Protein AF-A0A2M7QQG1-F1 (afdb_monomer_lite)

pLDDT: mean 79.24, std 20.31, range [30.44, 96.06]

Foldseek 3Di:
DDDDDDDDDDDDDDDDDDDDDPPPPPPPAAWADWDPWDWDPDDQFKIKIKTFFTDRNHRFHWNAFDWDFKDLDDDDPVCVVVTHTDPDGDGTDHGRDMDMDMDGGHHGPGDMD

Structure (mmCIF, N/CA/C/O backbone):
data_AF-A0A2M7QQG1-F1
#
_entry.id   AF-A0A2M7QQG1-F1
#
loop_
_atom_site.group_PDB
_atom_site.id
_atom_site.type_symbol
_atom_site.label_atom_id
_atom_site.label_alt_id
_atom_site.label_comp_id
_atom_site.label_asym_id
_atom_site.label_entity_id
_atom_site.label_seq_id
_atom_site.pdbx_PDB_ins_code
_atom_site.Cartn_x
_atom_site.Cartn_y
_atom_site.Cartn_z
_atom_site.occupancy
_atom_site.B_iso_or_equiv
_atom_site.a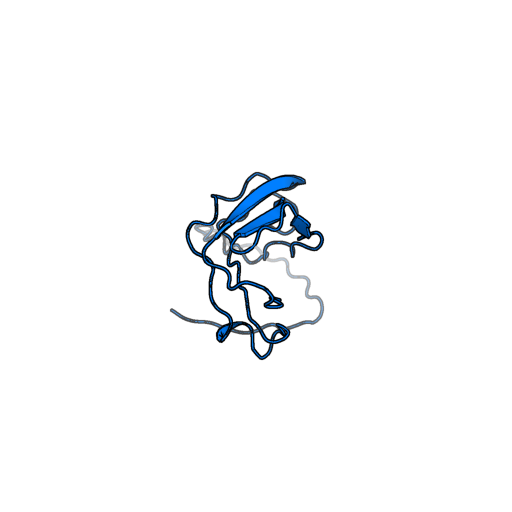uth_seq_id
_atom_site.auth_comp_id
_atom_site.auth_asym_id
_atom_site.auth_atom_id
_atom_site.pdbx_PDB_model_num
ATOM 1 N N . MET A 1 1 ? -9.145 -12.856 -21.717 1.00 39.34 1 MET A N 1
ATOM 2 C CA . MET A 1 1 ? -9.326 -14.325 -21.692 1.00 39.34 1 MET A CA 1
ATOM 3 C C . MET A 1 1 ? -8.437 -14.868 -20.579 1.00 39.34 1 MET A C 1
ATOM 5 O O . MET A 1 1 ? -7.233 -14.698 -20.642 1.00 39.34 1 MET A O 1
ATOM 9 N N . SER A 1 2 ? -9.054 -15.381 -19.514 1.00 59.28 2 SER A N 1
ATOM 10 C CA . SER A 1 2 ? -8.434 -15.907 -18.285 1.00 59.28 2 SER A CA 1
ATOM 11 C C . SER A 1 2 ? -7.410 -17.010 -18.553 1.00 59.28 2 SER A C 1
ATOM 13 O O . SER A 1 2 ? -7.784 -17.935 -19.272 1.00 59.28 2 SER A O 1
ATOM 15 N N . LYS A 1 3 ? -6.229 -16.995 -17.903 1.00 41.12 3 LYS A N 1
ATOM 16 C CA . LYS A 1 3 ? -5.529 -18.227 -17.479 1.00 41.12 3 LYS A CA 1
ATOM 17 C C . LYS A 1 3 ? -4.741 -18.036 -16.179 1.00 41.12 3 LYS A C 1
ATOM 19 O O . LYS A 1 3 ? -3.922 -17.143 -16.038 1.00 41.12 3 LYS A O 1
ATOM 24 N N . ARG A 1 4 ? -5.038 -18.923 -15.230 1.00 53.94 4 ARG A N 1
ATOM 25 C CA . ARG A 1 4 ? -4.376 -19.111 -13.937 1.00 53.94 4 ARG A CA 1
ATOM 26 C C . ARG A 1 4 ? -3.230 -20.141 -14.062 1.00 53.94 4 ARG A C 1
ATOM 28 O O . ARG A 1 4 ? -3.343 -21.025 -14.908 1.00 53.94 4 ARG A O 1
ATOM 35 N N . LYS A 1 5 ? -2.343 -20.139 -13.051 1.00 43.44 5 LYS A N 1
ATOM 36 C CA . LYS A 1 5 ? -1.624 -21.271 -12.393 1.00 43.44 5 LYS A CA 1
ATOM 37 C C . LYS A 1 5 ? -0.115 -21.447 -12.673 1.00 43.44 5 LYS A C 1
ATOM 39 O O . LYS A 1 5 ? 0.301 -21.735 -13.784 1.00 43.44 5 LYS A O 1
ATOM 44 N N . TYR A 1 6 ? 0.634 -21.368 -11.569 1.00 52.53 6 TYR A N 1
ATOM 45 C CA . TYR A 1 6 ? 2.030 -21.744 -11.307 1.00 52.53 6 TYR A CA 1
ATOM 46 C C . TYR A 1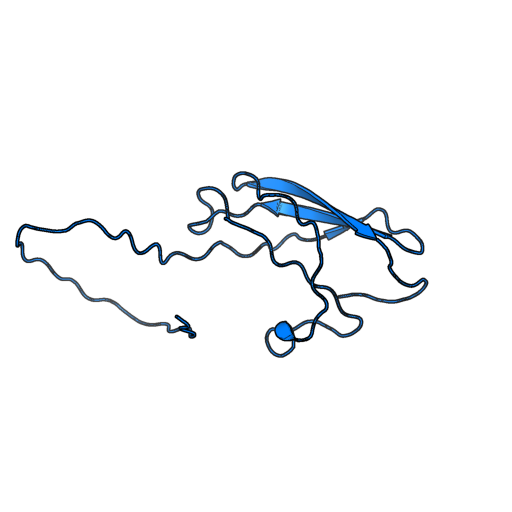 6 ? 2.424 -23.156 -11.776 1.00 52.53 6 TYR A C 1
ATOM 48 O O . TYR A 1 6 ? 1.640 -24.075 -11.554 1.00 52.53 6 TYR A O 1
ATOM 56 N N . TYR A 1 7 ? 3.666 -23.341 -12.258 1.00 34.47 7 TYR A N 1
ATOM 57 C CA . TYR A 1 7 ? 4.411 -24.617 -12.235 1.00 34.47 7 TYR A CA 1
ATOM 58 C C . TYR A 1 7 ? 5.936 -24.395 -12.146 1.00 34.47 7 TYR A C 1
ATOM 60 O O . TYR A 1 7 ? 6.468 -23.437 -12.695 1.00 34.47 7 TYR A O 1
ATOM 68 N N . ILE A 1 8 ? 6.615 -25.314 -11.450 1.00 40.09 8 ILE A N 1
ATOM 69 C CA . ILE A 1 8 ? 8.067 -25.426 -11.222 1.00 40.09 8 ILE A CA 1
ATOM 70 C C . ILE A 1 8 ? 8.531 -26.695 -11.969 1.00 40.09 8 ILE A C 1
ATOM 72 O O . ILE A 1 8 ? 7.876 -27.712 -11.746 1.00 40.09 8 ILE A O 1
ATOM 76 N N . ALA A 1 9 ? 9.586 -26.654 -12.812 1.00 30.94 9 ALA A N 1
ATOM 77 C CA . ALA A 1 9 ? 10.549 -27.754 -13.118 1.00 30.94 9 ALA A CA 1
ATOM 78 C C . ALA A 1 9 ? 11.235 -27.687 -14.520 1.00 30.94 9 ALA A C 1
ATOM 80 O O . ALA A 1 9 ? 10.573 -27.761 -15.547 1.00 30.94 9 ALA A O 1
ATOM 81 N N . THR A 1 10 ? 12.579 -27.645 -14.492 1.00 33.28 10 THR A N 1
ATOM 82 C CA . THR A 1 10 ? 13.602 -28.411 -15.263 1.00 33.28 10 THR A CA 1
ATOM 83 C C . THR A 1 10 ? 13.706 -28.366 -16.819 1.00 33.28 10 THR A C 1
ATOM 85 O O . THR A 1 10 ? 12.881 -28.919 -17.530 1.00 33.28 10 THR A O 1
ATOM 88 N N . SER A 1 11 ? 14.831 -27.787 -17.291 1.00 42.41 11 SER A N 1
ATOM 89 C CA . SER A 1 11 ? 15.617 -27.842 -18.561 1.00 42.41 11 SER A CA 1
ATOM 90 C C . SER A 1 11 ? 15.097 -28.499 -19.861 1.00 42.41 11 SER A C 1
ATOM 92 O O . SER A 1 11 ? 14.738 -29.667 -19.837 1.00 42.41 11 SER A O 1
ATOM 94 N N . ILE A 1 12 ? 15.313 -27.839 -21.023 1.00 31.86 12 ILE A N 1
ATOM 95 C CA . ILE A 1 12 ? 15.502 -28.435 -22.379 1.00 31.86 12 ILE A CA 1
ATOM 96 C C . ILE A 1 12 ? 16.360 -27.492 -23.271 1.00 31.86 12 ILE A C 1
ATOM 98 O O . ILE A 1 12 ? 16.139 -26.284 -23.286 1.00 31.86 12 ILE A O 1
ATOM 102 N N . VAL A 1 13 ? 17.329 -28.043 -24.023 1.00 38.81 13 VAL A N 1
ATOM 103 C CA . VAL A 1 13 ? 18.114 -27.365 -25.086 1.00 38.81 13 VAL A CA 1
ATOM 104 C C . VAL A 1 13 ? 17.446 -27.614 -26.443 1.00 38.81 13 VAL A C 1
ATOM 106 O O . VAL A 1 13 ? 17.148 -28.765 -26.756 1.00 38.81 13 VAL A O 1
ATOM 109 N N . VAL A 1 14 ? 17.265 -26.580 -27.275 1.00 30.44 14 VAL A N 1
ATOM 110 C CA . VAL A 1 14 ? 16.837 -26.714 -28.684 1.00 30.44 14 VAL A CA 1
ATOM 111 C C . VAL A 1 14 ? 17.602 -25.717 -29.560 1.00 30.44 14 VAL A C 1
ATOM 113 O O . VAL A 1 14 ? 17.661 -24.534 -29.243 1.00 30.44 14 VAL A O 1
ATOM 116 N N . VAL A 1 15 ? 18.141 -26.185 -30.689 1.00 40.91 15 VAL A N 1
ATOM 117 C CA . VAL A 1 15 ? 18.552 -25.343 -31.827 1.00 40.91 15 VAL A CA 1
ATOM 118 C C . VAL A 1 15 ? 17.961 -25.954 -33.097 1.00 40.91 15 VAL A C 1
ATOM 120 O O . VAL A 1 15 ? 18.187 -27.138 -33.319 1.00 40.91 15 VAL A O 1
ATOM 123 N N . LEU A 1 16 ? 17.236 -25.165 -33.908 1.00 36.22 16 LEU A N 1
ATOM 124 C CA . LEU A 1 16 ? 17.003 -25.321 -35.363 1.00 36.22 16 LEU A CA 1
ATOM 125 C C . LEU A 1 16 ? 16.260 -24.067 -35.905 1.00 36.22 16 LEU A C 1
ATOM 127 O O . LEU A 1 16 ? 15.332 -23.577 -35.268 1.00 36.22 16 LEU A O 1
ATOM 131 N N . PHE A 1 17 ? 16.689 -23.534 -37.059 1.00 56.72 17 PHE A N 1
ATOM 132 C CA . PHE A 1 17 ? 16.253 -22.259 -37.672 1.00 56.72 17 PHE A CA 1
ATOM 133 C C . PHE A 1 17 ? 15.065 -22.409 -38.649 1.00 56.72 17 PHE A C 1
ATOM 135 O O . PHE A 1 17 ? 15.147 -23.280 -39.510 1.00 56.72 17 PHE A O 1
ATOM 142 N N . VAL A 1 18 ? 14.069 -21.496 -38.631 1.00 40.09 18 VAL A N 1
ATOM 143 C CA . VAL A 1 18 ? 13.211 -21.099 -39.787 1.00 40.09 18 VAL A CA 1
ATOM 144 C C . VAL A 1 18 ? 12.711 -19.645 -39.616 1.00 40.09 18 VAL A C 1
ATOM 146 O O . VAL A 1 18 ? 12.310 -19.244 -38.527 1.00 40.09 18 VAL A O 1
ATOM 149 N N . SER A 1 19 ? 12.742 -18.849 -40.693 1.00 55.84 19 SER A N 1
ATOM 150 C CA . SER A 1 19 ? 12.343 -17.433 -40.755 1.00 55.84 19 SER A CA 1
ATOM 151 C C . SER A 1 19 ? 10.822 -17.208 -40.809 1.00 55.84 19 SER A C 1
ATOM 153 O O . SER A 1 19 ? 10.180 -17.666 -41.748 1.00 55.84 19 SER A O 1
ATOM 155 N N . ALA A 1 20 ? 10.302 -16.448 -39.833 1.00 53.72 20 ALA A N 1
ATOM 156 C CA . ALA A 1 20 ? 9.190 -15.472 -39.863 1.00 53.72 20 ALA A CA 1
ATOM 157 C C . ALA A 1 20 ? 8.576 -15.390 -38.454 1.00 53.72 20 ALA A C 1
ATOM 159 O O . ALA A 1 20 ? 7.786 -16.255 -38.091 1.00 53.72 20 ALA A O 1
ATOM 160 N N . ILE A 1 21 ? 8.923 -14.386 -37.638 1.00 45.41 21 ILE A N 1
ATOM 161 C CA . ILE A 1 21 ? 8.268 -14.192 -36.335 1.00 45.41 21 ILE A CA 1
ATOM 162 C C . ILE A 1 21 ? 8.051 -12.696 -36.116 1.00 45.41 21 ILE A C 1
ATOM 164 O O . ILE A 1 21 ? 8.985 -11.949 -35.838 1.00 45.41 21 ILE A O 1
ATOM 168 N N . ALA A 1 22 ? 6.798 -12.257 -36.245 1.00 48.94 22 ALA A N 1
ATOM 169 C CA . ALA A 1 22 ? 6.327 -11.123 -35.469 1.00 48.94 22 ALA A CA 1
ATOM 170 C C . ALA A 1 22 ? 6.553 -11.505 -34.002 1.00 48.94 22 ALA A C 1
ATOM 172 O O . ALA A 1 22 ? 5.912 -12.437 -33.517 1.00 48.94 22 ALA A O 1
ATOM 173 N N . LEU A 1 23 ? 7.530 -10.876 -33.345 1.00 43.84 23 LEU A 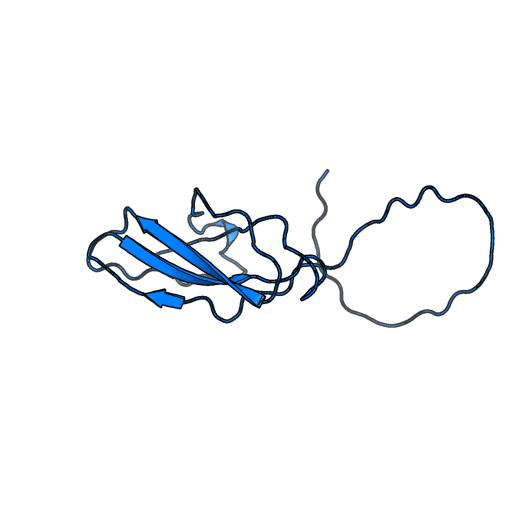N 1
ATOM 174 C CA . LEU A 1 23 ? 7.784 -11.057 -31.919 1.00 43.84 23 LEU A CA 1
ATOM 175 C C . LEU A 1 23 ? 6.559 -10.523 -31.171 1.00 43.84 23 LEU A C 1
ATOM 177 O O . LEU A 1 23 ? 6.492 -9.356 -30.800 1.00 43.84 23 LEU A O 1
ATOM 181 N N . ALA A 1 24 ? 5.555 -11.377 -30.993 1.00 50.41 24 ALA A N 1
ATOM 182 C CA . ALA A 1 24 ? 4.716 -11.294 -29.819 1.00 50.41 24 ALA A CA 1
ATOM 183 C C . ALA A 1 24 ? 5.659 -11.595 -28.655 1.00 50.41 24 ALA A C 1
ATOM 185 O O . ALA A 1 24 ? 5.925 -12.758 -28.357 1.00 50.41 24 ALA A O 1
ATOM 186 N N . ASP A 1 25 ? 6.250 -10.542 -28.100 1.00 47.81 25 ASP A N 1
ATOM 187 C CA . ASP A 1 25 ? 7.004 -10.623 -26.863 1.00 47.81 25 ASP A CA 1
ATOM 188 C C . ASP A 1 25 ? 5.983 -10.973 -25.784 1.00 47.81 25 ASP A C 1
ATOM 190 O O . ASP A 1 25 ? 5.234 -10.127 -25.292 1.00 47.81 25 ASP A O 1
ATOM 194 N N . THR A 1 26 ? 5.796 -12.269 -25.549 1.00 56.06 26 THR A N 1
ATOM 195 C CA . THR A 1 26 ? 5.038 -12.711 -24.391 1.00 56.06 26 THR A CA 1
ATOM 196 C C . THR A 1 26 ? 5.952 -12.470 -23.212 1.00 56.06 26 THR A C 1
ATOM 198 O O . THR A 1 26 ? 6.718 -13.359 -22.836 1.00 56.06 26 THR A O 1
ATOM 201 N N . ASP A 1 27 ? 5.896 -11.260 -22.671 1.00 64.12 27 ASP A N 1
ATOM 202 C CA . ASP A 1 27 ? 6.427 -11.005 -21.349 1.00 64.12 27 ASP A CA 1
ATOM 203 C C . ASP A 1 27 ? 5.785 -12.024 -20.392 1.00 64.12 27 ASP A C 1
ATOM 205 O O . ASP A 1 27 ? 4.559 -12.158 -20.286 1.00 64.12 27 ASP A O 1
ATOM 209 N N . THR A 1 28 ? 6.644 -12.846 -19.801 1.00 72.38 28 THR A N 1
ATOM 210 C CA . THR A 1 28 ? 6.273 -13.904 -18.859 1.00 72.38 28 THR A CA 1
ATOM 211 C C . THR A 1 28 ? 6.981 -13.741 -17.523 1.00 72.38 28 THR A C 1
ATOM 213 O O . THR A 1 28 ? 6.765 -14.564 -16.624 1.00 72.38 28 THR A O 1
ATOM 216 N N . THR A 1 29 ? 7.814 -12.711 -17.366 1.00 75.38 29 THR A N 1
ATOM 217 C CA . THR A 1 29 ? 8.535 -12.499 -16.120 1.00 75.38 29 THR A CA 1
ATOM 218 C C . THR A 1 29 ? 7.639 -11.693 -15.202 1.00 75.38 29 THR A C 1
ATOM 220 O O . THR A 1 29 ? 7.225 -10.586 -15.505 1.00 75.38 29 THR A O 1
ATOM 223 N N . THR A 1 30 ? 7.294 -12.255 -14.050 1.00 77.75 30 THR A N 1
ATOM 224 C CA . THR A 1 30 ? 6.485 -11.512 -13.086 1.00 77.75 30 THR A CA 1
ATOM 225 C C . THR A 1 30 ? 7.328 -10.462 -12.358 1.00 77.75 30 THR A C 1
ATOM 227 O O . THR A 1 30 ? 8.500 -10.735 -12.061 1.00 77.75 30 THR A O 1
ATOM 230 N N . PRO A 1 31 ? 6.710 -9.354 -11.916 1.00 81.06 31 PRO A N 1
ATOM 231 C CA . PRO A 1 31 ? 7.327 -8.422 -10.983 1.00 81.06 31 PRO A CA 1
ATOM 232 C C . PRO A 1 31 ? 7.871 -9.126 -9.739 1.00 81.06 31 PRO A C 1
ATOM 234 O O . PRO A 1 31 ? 7.298 -10.113 -9.262 1.00 81.06 31 PRO A O 1
ATOM 237 N N . SER A 1 32 ? 8.961 -8.608 -9.168 1.00 79.25 32 SER A N 1
ATOM 238 C CA . SER A 1 32 ? 9.388 -9.055 -7.836 1.00 79.25 32 SER A CA 1
ATOM 239 C C . SER A 1 32 ? 8.371 -8.650 -6.774 1.00 79.25 32 SER A C 1
ATOM 241 O O . SER A 1 32 ? 7.682 -7.643 -6.897 1.00 79.25 32 SER A O 1
ATOM 243 N N . ALA A 1 33 ? 8.307 -9.418 -5.688 1.00 81.38 33 ALA A N 1
ATOM 244 C CA . ALA A 1 33 ? 7.492 -9.046 -4.542 1.00 81.38 33 ALA A CA 1
ATOM 245 C C . ALA A 1 33 ? 8.105 -7.853 -3.791 1.00 81.38 33 ALA A C 1
ATOM 247 O O . ALA A 1 33 ? 9.315 -7.803 -3.562 1.00 81.38 33 ALA A O 1
ATOM 248 N N . ILE A 1 34 ? 7.254 -6.936 -3.332 1.00 87.75 34 ILE A N 1
ATOM 249 C CA . ILE A 1 34 ? 7.628 -5.915 -2.349 1.00 87.75 34 ILE A CA 1
ATOM 250 C C . ILE A 1 34 ? 7.792 -6.604 -0.989 1.00 87.75 34 ILE A C 1
ATOM 252 O O . ILE A 1 34 ? 6.853 -7.215 -0.485 1.00 87.75 34 ILE A O 1
ATOM 256 N N . ASN A 1 35 ? 8.974 -6.501 -0.378 1.00 90.25 35 ASN A N 1
ATOM 257 C CA . ASN A 1 35 ? 9.301 -7.172 0.890 1.00 90.25 35 ASN A CA 1
ATOM 258 C C . ASN A 1 35 ? 9.534 -6.212 2.072 1.00 90.25 35 ASN A C 1
ATOM 260 O O . ASN A 1 35 ? 9.780 -6.666 3.187 1.00 90.25 35 ASN A O 1
ATOM 264 N N . ASN A 1 36 ? 9.452 -4.901 1.836 1.00 90.62 36 ASN A N 1
ATOM 265 C CA . ASN A 1 36 ? 9.741 -3.854 2.815 1.00 90.62 36 ASN A CA 1
ATOM 266 C C . ASN A 1 36 ? 8.571 -2.878 3.027 1.00 90.62 36 ASN A C 1
ATOM 268 O O . ASN A 1 36 ? 8.784 -1.741 3.449 1.00 90.62 36 ASN A O 1
ATOM 272 N N . LEU A 1 37 ? 7.343 -3.309 2.716 1.00 93.19 37 LEU A N 1
ATOM 273 C CA . LEU A 1 37 ? 6.143 -2.521 2.983 1.00 93.19 37 LEU A CA 1
ATOM 274 C C . LEU A 1 37 ? 6.041 -2.228 4.484 1.00 93.19 37 LEU A C 1
ATOM 276 O O . LEU A 1 37 ? 6.130 -3.129 5.318 1.00 93.19 37 LEU A O 1
ATOM 280 N N . SER A 1 38 ? 5.848 -0.959 4.822 1.00 92.12 38 SER A N 1
ATOM 281 C CA . SER A 1 38 ? 5.768 -0.484 6.201 1.00 92.12 38 SER A CA 1
ATOM 282 C C . SER A 1 38 ? 4.678 0.572 6.351 1.00 92.12 38 SER A C 1
ATOM 284 O O . SER A 1 38 ? 4.366 1.289 5.400 1.00 92.12 38 SER A O 1
ATOM 286 N N . ALA A 1 39 ? 4.107 0.669 7.551 1.00 91.75 39 ALA A N 1
ATOM 287 C CA . ALA A 1 39 ? 3.140 1.695 7.918 1.00 91.75 39 ALA A CA 1
ATOM 288 C C . ALA A 1 39 ? 3.749 2.651 8.951 1.00 91.75 39 ALA A C 1
ATOM 290 O O . ALA A 1 39 ? 4.390 2.221 9.911 1.00 91.75 39 ALA A O 1
ATOM 291 N N . ALA A 1 40 ? 3.530 3.948 8.762 1.00 88.56 40 ALA A N 1
ATOM 292 C CA . ALA A 1 40 ? 4.000 5.017 9.634 1.00 88.56 40 ALA A CA 1
ATOM 293 C C . ALA A 1 40 ? 2.947 6.131 9.743 1.00 88.56 40 ALA A C 1
ATOM 295 O O . ALA A 1 40 ? 1.911 6.094 9.077 1.00 88.56 40 ALA A O 1
ATOM 296 N N . SER A 1 41 ? 3.212 7.128 10.595 1.00 91.25 41 SER A N 1
ATOM 297 C CA . SER A 1 41 ? 2.342 8.304 10.777 1.00 91.25 41 SER A CA 1
ATOM 298 C C . SER A 1 41 ? 0.875 7.932 11.030 1.00 91.25 41 SER A C 1
ATOM 300 O O . SER A 1 41 ? -0.039 8.522 10.457 1.00 91.25 41 SER A O 1
ATOM 302 N N . ILE A 1 42 ? 0.662 6.908 11.861 1.00 91.44 42 ILE A N 1
ATOM 303 C CA . ILE A 1 42 ? -0.662 6.358 12.155 1.00 91.44 42 ILE A CA 1
ATOM 304 C C . ILE A 1 42 ? -1.442 7.371 12.994 1.00 91.44 42 ILE A C 1
ATOM 306 O O . ILE A 1 42 ? -1.005 7.779 14.071 1.00 91.44 42 ILE A O 1
ATOM 310 N N . THR A 1 43 ? -2.607 7.762 12.495 1.00 91.88 43 THR A N 1
ATOM 311 C CA . THR A 1 43 ? -3.588 8.570 13.214 1.00 91.88 43 THR A CA 1
ATOM 312 C C . THR A 1 43 ? -4.767 7.699 13.641 1.00 91.88 43 THR A C 1
ATOM 314 O O . THR A 1 43 ? -4.777 6.484 13.461 1.00 91.88 43 THR A O 1
ATOM 317 N N . GLN A 1 44 ? -5.804 8.325 14.191 1.00 91.31 44 GLN A N 1
ATOM 318 C CA . GLN A 1 44 ? -7.028 7.623 14.550 1.00 91.31 44 GLN A CA 1
ATOM 319 C C . GLN A 1 44 ? -7.790 7.058 13.330 1.00 91.31 44 GLN A C 1
ATOM 321 O O . GLN A 1 44 ? -8.581 6.136 13.501 1.00 91.31 44 GLN A O 1
ATOM 326 N N . SER A 1 45 ? -7.571 7.596 12.123 1.00 93.31 45 SER A N 1
ATOM 327 C CA . SER A 1 45 ? -8.317 7.193 10.916 1.00 93.31 45 SER A CA 1
ATOM 328 C C . SER A 1 45 ? -7.486 7.108 9.635 1.00 93.31 45 SER A C 1
ATOM 330 O O . SER A 1 45 ? -8.033 6.936 8.543 1.00 93.31 45 SER A O 1
ATOM 332 N N . SER A 1 46 ? -6.164 7.218 9.742 1.00 93.38 46 SER A N 1
ATOM 333 C CA . SER A 1 46 ? -5.270 7.147 8.592 1.00 93.38 46 SER A CA 1
ATOM 334 C C . SER A 1 46 ? -3.901 6.587 8.949 1.00 93.38 46 SER A C 1
ATOM 336 O O . SER A 1 46 ? -3.498 6.582 10.111 1.00 93.38 46 SER A O 1
ATOM 338 N N . ALA A 1 47 ? -3.182 6.127 7.934 1.00 93.00 47 ALA A N 1
ATOM 339 C CA . ALA A 1 47 ? -1.785 5.729 8.024 1.00 93.00 47 ALA A CA 1
ATOM 340 C C . ALA A 1 47 ? -1.078 6.050 6.704 1.00 93.00 47 ALA A C 1
ATOM 342 O O . ALA A 1 47 ? -1.713 6.094 5.649 1.00 93.00 47 ALA A O 1
ATOM 343 N N . ILE A 1 48 ? 0.237 6.243 6.748 1.00 94.75 48 ILE A N 1
ATOM 344 C CA . ILE A 1 48 ? 1.066 6.348 5.546 1.00 94.75 48 ILE A CA 1
ATOM 345 C C . ILE A 1 48 ? 1.770 5.014 5.333 1.00 94.75 48 ILE A C 1
ATOM 347 O O . ILE A 1 48 ? 2.531 4.568 6.190 1.00 94.75 48 ILE A O 1
ATOM 351 N N . LEU A 1 49 ? 1.540 4.400 4.178 1.00 94.81 49 LEU A N 1
ATOM 352 C CA . LEU A 1 49 ? 2.292 3.245 3.710 1.00 94.81 49 LEU A CA 1
ATOM 353 C C . LEU A 1 49 ? 3.525 3.709 2.942 1.00 94.81 49 LEU A C 1
ATOM 355 O O . LEU A 1 49 ? 3.439 4.653 2.158 1.00 94.81 49 LEU A O 1
ATOM 359 N N . SER A 1 50 ? 4.660 3.050 3.163 1.00 94.38 50 SER A N 1
ATOM 360 C CA . SER A 1 50 ? 5.910 3.273 2.428 1.00 94.38 50 SER A CA 1
ATOM 361 C C . SER A 1 50 ? 6.538 1.945 2.014 1.00 94.38 50 SER A C 1
ATOM 363 O O . SER A 1 50 ? 6.554 0.996 2.802 1.00 94.38 50 SER A O 1
ATOM 365 N N . TRP A 1 51 ? 7.059 1.881 0.791 1.00 95.94 51 TRP A N 1
ATOM 366 C CA . TRP A 1 51 ? 7.707 0.699 0.217 1.00 95.94 51 TRP A CA 1
ATOM 367 C C . TRP A 1 51 ? 8.749 1.079 -0.841 1.00 95.94 51 TRP A C 1
ATOM 369 O O . TRP A 1 51 ? 8.878 2.244 -1.218 1.00 95.94 51 TRP A O 1
ATOM 379 N N . THR A 1 52 ? 9.494 0.094 -1.341 1.00 93.44 52 THR A N 1
ATOM 380 C CA . THR A 1 52 ? 10.356 0.250 -2.521 1.00 93.44 52 THR A CA 1
ATOM 381 C C . THR A 1 52 ? 9.692 -0.372 -3.745 1.00 93.44 52 THR A C 1
ATOM 383 O O . THR A 1 52 ? 9.267 -1.524 -3.697 1.00 93.44 52 THR A O 1
ATOM 386 N N . SER A 1 53 ? 9.615 0.388 -4.839 1.00 91.44 53 SER A N 1
ATOM 387 C CA . SER A 1 53 ? 9.059 -0.079 -6.115 1.00 91.44 53 SER A CA 1
ATOM 388 C C . SER A 1 53 ? 9.895 -1.231 -6.677 1.00 91.44 53 SER A C 1
ATOM 390 O O . SER A 1 53 ? 11.129 -1.203 -6.613 1.00 91.44 53 SER A O 1
ATOM 392 N N . THR A 1 54 ? 9.229 -2.235 -7.237 1.00 88.12 54 THR A N 1
ATOM 393 C CA . THR A 1 54 ? 9.847 -3.399 -7.888 1.00 88.12 54 THR A CA 1
ATOM 394 C C . THR A 1 54 ? 9.840 -3.249 -9.409 1.00 88.12 54 THR A C 1
ATOM 396 O O . THR A 1 54 ? 9.199 -2.351 -9.951 1.00 88.12 54 THR A O 1
ATOM 399 N N . GLY A 1 55 ? 10.604 -4.096 -10.101 1.00 83.06 55 GLY A N 1
ATOM 400 C CA . GLY A 1 55 ? 10.625 -4.122 -11.563 1.00 83.06 55 GLY A CA 1
ATOM 401 C C . GLY A 1 55 ? 9.407 -4.831 -12.149 1.00 83.06 55 GLY A C 1
ATOM 402 O O . GLY A 1 55 ? 8.656 -5.473 -11.417 1.00 83.06 55 GLY A O 1
ATOM 403 N N . ASP A 1 56 ? 9.218 -4.708 -13.458 1.00 76.38 56 ASP A N 1
ATOM 404 C CA . ASP A 1 56 ? 8.227 -5.492 -14.212 1.00 76.38 56 ASP A CA 1
ATOM 405 C C . ASP A 1 56 ? 8.777 -6.907 -14.445 1.00 76.38 56 ASP A C 1
ATOM 407 O O . ASP A 1 56 ? 8.198 -7.893 -14.005 1.00 76.38 56 ASP A O 1
ATOM 411 N N . ASP A 1 57 ? 10.015 -6.981 -14.941 1.00 77.62 57 ASP A N 1
ATOM 412 C CA . ASP A 1 57 ? 10.791 -8.209 -15.092 1.00 77.62 57 ASP A CA 1
ATOM 413 C C . ASP A 1 57 ? 11.646 -8.472 -13.844 1.00 77.62 57 ASP A C 1
ATOM 415 O O . ASP A 1 57 ? 12.874 -8.307 -13.819 1.00 77.62 57 ASP A O 1
ATOM 419 N N . GLY A 1 58 ? 10.997 -8.820 -12.735 1.00 80.19 58 GLY A N 1
ATOM 420 C CA . GLY A 1 58 ? 11.683 -9.012 -11.461 1.00 80.19 58 GLY A CA 1
ATOM 421 C C . GLY A 1 58 ? 12.128 -7.683 -10.838 1.00 80.19 58 GLY A C 1
ATOM 422 O O . GLY A 1 58 ? 11.325 -7.008 -10.196 1.00 80.19 58 GLY A O 1
ATOM 423 N N . THR A 1 59 ? 13.414 -7.337 -10.930 1.00 78.88 59 THR A N 1
ATOM 424 C CA . THR A 1 59 ? 13.973 -6.092 -10.355 1.00 78.88 59 THR A CA 1
ATOM 425 C C . THR A 1 59 ? 14.316 -5.045 -11.412 1.00 78.88 59 THR A C 1
ATOM 427 O O . THR A 1 59 ? 14.902 -4.018 -11.076 1.00 78.88 59 THR A O 1
ATOM 430 N N . VAL A 1 60 ? 14.004 -5.308 -12.682 1.00 79.00 60 VAL A N 1
ATOM 431 C CA . VAL A 1 60 ? 14.312 -4.422 -13.810 1.00 79.00 60 VAL A CA 1
ATOM 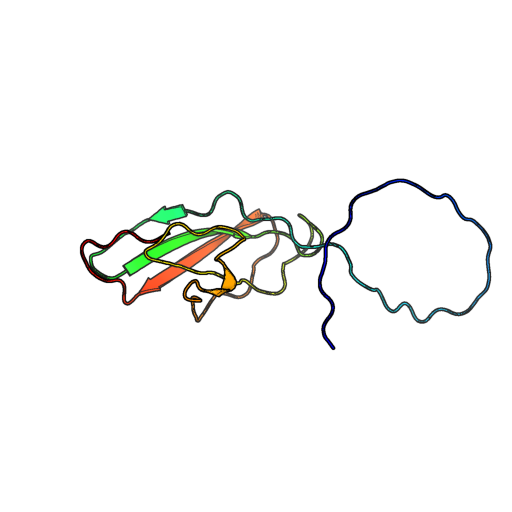432 C C . VAL A 1 60 ? 13.038 -3.761 -14.329 1.00 79.00 60 VAL A C 1
ATOM 434 O O . VAL A 1 60 ? 11.970 -4.364 -14.352 1.00 79.00 60 VAL A O 1
ATOM 437 N N . GLY A 1 61 ? 13.158 -2.500 -14.743 1.00 82.94 61 GLY A N 1
ATOM 438 C CA . GLY A 1 61 ? 12.045 -1.734 -15.295 1.00 82.94 61 GLY A CA 1
ATOM 439 C C . GLY A 1 61 ? 11.121 -1.158 -14.223 1.00 82.94 61 GLY A C 1
ATOM 440 O O . GLY A 1 61 ? 11.556 -0.823 -13.118 1.00 82.94 61 GLY A O 1
ATOM 441 N N . THR A 1 62 ? 9.850 -1.017 -14.582 1.00 84.25 62 THR A N 1
ATOM 442 C CA . THR A 1 62 ? 8.813 -0.377 -13.769 1.00 84.25 62 THR A CA 1
ATOM 443 C C . THR A 1 62 ? 7.574 -1.254 -13.818 1.00 84.25 62 THR A C 1
ATOM 445 O O . THR A 1 62 ? 7.034 -1.443 -14.904 1.00 84.25 62 THR A O 1
ATOM 448 N N . SER A 1 63 ? 7.113 -1.768 -12.674 1.00 86.62 63 SER A N 1
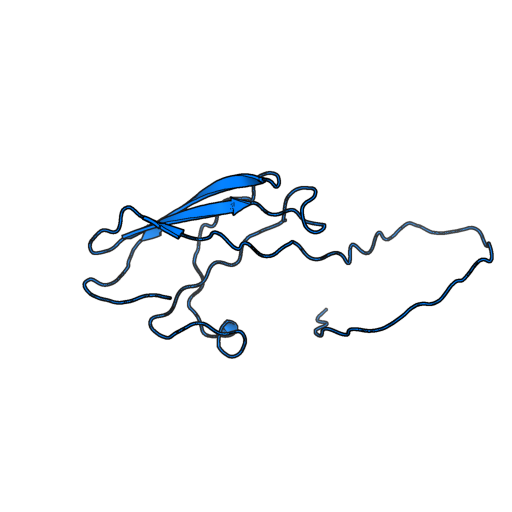ATOM 449 C CA . SER A 1 63 ? 5.859 -2.531 -12.636 1.00 86.62 63 SER A CA 1
ATOM 450 C C . SER A 1 63 ? 4.691 -1.708 -13.199 1.00 86.62 63 SER A C 1
ATOM 452 O O . SER A 1 63 ? 4.639 -0.490 -13.042 1.00 86.62 63 SER A O 1
ATOM 454 N N . THR A 1 64 ? 3.707 -2.363 -13.812 1.00 86.19 64 THR A N 1
ATOM 455 C CA . THR A 1 64 ? 2.578 -1.641 -14.432 1.00 86.19 64 THR A CA 1
ATOM 456 C C . THR A 1 64 ? 1.594 -1.038 -13.413 1.00 86.19 64 THR A C 1
ATOM 458 O O . THR A 1 64 ? 1.013 0.021 -13.652 1.00 86.19 64 THR A O 1
ATOM 461 N N . SER A 1 65 ? 1.365 -1.703 -12.274 1.00 87.62 65 SER A N 1
ATOM 462 C CA . SER A 1 65 ? 0.398 -1.256 -11.256 1.00 87.62 65 SER A CA 1
ATOM 463 C C . SER A 1 65 ? 0.631 -1.919 -9.896 1.00 87.62 65 SER A C 1
ATOM 465 O O . SER A 1 65 ? 1.358 -2.908 -9.807 1.00 87.62 65 SER A O 1
ATOM 467 N N . TYR A 1 66 ? -0.030 -1.399 -8.859 1.00 90.62 66 TYR A N 1
ATOM 468 C CA . TYR A 1 66 ? -0.124 -2.034 -7.543 1.00 90.62 66 TYR A CA 1
ATOM 469 C C . TYR A 1 66 ? -1.535 -2.575 -7.281 1.00 90.62 66 TYR A C 1
ATOM 471 O O . TYR A 1 66 ? -2.517 -1.985 -7.722 1.00 90.62 66 TYR A O 1
ATOM 479 N N . ASP A 1 67 ? -1.618 -3.669 -6.521 1.00 92.75 67 ASP A N 1
ATOM 480 C CA . ASP A 1 67 ? -2.833 -4.132 -5.837 1.00 92.75 67 ASP A CA 1
ATOM 481 C C . ASP A 1 67 ? -2.511 -4.153 -4.338 1.00 92.75 67 ASP A C 1
ATOM 483 O O . ASP A 1 67 ? -1.876 -5.087 -3.838 1.00 92.75 67 ASP A O 1
ATOM 487 N N . LEU A 1 68 ? -2.864 -3.069 -3.641 1.00 92.94 68 LEU A N 1
ATOM 488 C CA . LEU A 1 68 ? -2.715 -2.970 -2.191 1.00 92.94 68 LEU A CA 1
ATOM 489 C C . LEU A 1 68 ? -4.034 -3.346 -1.527 1.00 92.94 68 LEU A C 1
ATOM 491 O O . LEU A 1 68 ? -5.102 -2.884 -1.925 1.00 92.94 68 LEU A O 1
ATOM 495 N N . ARG A 1 69 ? -3.966 -4.164 -0.477 1.00 94.94 69 ARG A N 1
ATOM 496 C CA . ARG A 1 69 ? -5.150 -4.617 0.255 1.00 94.94 69 ARG A CA 1
ATOM 497 C C . ARG A 1 69 ? -4.946 -4.526 1.749 1.00 94.94 69 ARG A C 1
ATOM 499 O O . ARG A 1 69 ? -3.816 -4.611 2.217 1.00 94.94 69 ARG A O 1
ATOM 506 N N . TYR A 1 70 ? -6.054 -4.381 2.466 1.00 94.19 70 TYR A N 1
ATOM 507 C CA . TYR A 1 70 ? -6.077 -4.403 3.918 1.00 94.19 70 TYR A CA 1
ATOM 508 C C . TYR A 1 70 ? -7.268 -5.201 4.460 1.00 94.19 70 TYR A C 1
ATOM 510 O O . TYR A 1 70 ? -8.314 -5.334 3.814 1.00 94.19 70 TYR A O 1
ATOM 518 N N . SER A 1 71 ? -7.117 -5.751 5.661 1.00 94.50 71 SER A N 1
ATOM 519 C CA . SER A 1 71 ? -8.151 -6.535 6.343 1.00 94.50 71 SER A CA 1
ATOM 520 C C . SER A 1 71 ? -8.015 -6.438 7.860 1.00 94.50 71 SER A C 1
ATOM 522 O O . SER A 1 71 ? -6.934 -6.197 8.375 1.00 94.50 71 SER A O 1
ATOM 524 N N . THR A 1 72 ? -9.095 -6.663 8.609 1.00 94.06 72 THR A N 1
ATOM 525 C CA . THR A 1 72 ? -9.032 -6.832 10.077 1.00 94.06 72 THR A CA 1
ATOM 526 C C . THR A 1 72 ? -8.680 -8.263 10.496 1.00 94.06 72 THR A C 1
ATOM 528 O O . THR A 1 72 ? -8.556 -8.564 11.680 1.00 94.06 72 THR A O 1
ATOM 531 N N . SER A 1 73 ? -8.519 -9.163 9.524 1.00 93.12 73 SER A N 1
ATOM 532 C CA . SER A 1 73 ? -8.014 -10.525 9.703 1.00 93.12 73 SER A CA 1
ATOM 533 C C . SER A 1 73 ? -6.685 -10.680 8.976 1.00 93.12 73 SER A C 1
ATOM 535 O O . SER A 1 73 ? -6.508 -10.099 7.909 1.00 93.12 73 SER A O 1
ATOM 537 N N . LEU A 1 74 ? -5.784 -11.508 9.513 1.00 93.81 74 LEU A N 1
ATOM 538 C CA . LEU A 1 74 ? -4.486 -11.775 8.895 1.00 93.81 74 LEU A CA 1
ATOM 539 C C . LEU A 1 74 ? -4.644 -12.183 7.423 1.00 93.81 74 LEU A C 1
ATOM 541 O O . LEU A 1 74 ? -5.377 -13.127 7.108 1.00 93.81 74 LEU A O 1
ATOM 545 N N . ILE A 1 75 ? -3.938 -11.486 6.534 1.00 90.62 75 ILE A N 1
ATOM 546 C CA . ILE A 1 75 ? -3.958 -11.772 5.102 1.00 90.62 75 ILE A CA 1
ATOM 547 C C . ILE A 1 75 ? -2.980 -12.909 4.784 1.00 90.62 75 ILE A C 1
ATOM 549 O O . ILE A 1 75 ? -1.833 -12.940 5.220 1.00 90.62 75 ILE A O 1
ATOM 553 N N . THR A 1 76 ? -3.460 -13.862 3.999 1.00 92.31 76 THR A N 1
ATOM 554 C CA . THR A 1 76 ? -2.746 -15.022 3.468 1.00 92.31 76 THR A CA 1
ATOM 555 C C . THR A 1 76 ? -3.095 -15.172 1.990 1.00 92.31 76 THR A C 1
ATOM 557 O O . THR A 1 76 ? -4.081 -14.613 1.505 1.00 92.31 76 THR A O 1
ATOM 560 N N . SER A 1 77 ? -2.353 -15.999 1.256 1.00 89.00 77 SER A N 1
ATOM 561 C CA . SER A 1 77 ? -2.691 -16.308 -0.140 1.00 89.00 77 SER A CA 1
ATOM 562 C C . SER A 1 77 ? -4.101 -16.895 -0.307 1.00 89.00 77 SER A C 1
ATOM 564 O O . SER A 1 77 ? -4.727 -16.703 -1.347 1.00 89.00 77 SER A O 1
ATOM 566 N N . ALA A 1 78 ? -4.627 -17.574 0.719 1.00 91.62 78 ALA A N 1
ATOM 567 C CA . ALA A 1 78 ? -5.949 -18.191 0.690 1.00 91.62 78 ALA A CA 1
ATOM 568 C C . ALA A 1 78 ? -7.103 -17.184 0.825 1.00 91.62 78 ALA A C 1
ATOM 570 O O . ALA A 1 78 ? -8.193 -17.452 0.323 1.00 91.62 78 ALA A O 1
ATOM 571 N N . ASN A 1 79 ? -6.887 -16.041 1.487 1.00 89.50 79 ASN A N 1
ATOM 572 C CA . ASN A 1 79 ? -7.933 -15.040 1.733 1.00 89.50 79 ASN A CA 1
ATOM 573 C C . ASN A 1 79 ? -7.663 -13.672 1.079 1.00 89.50 79 ASN A C 1
ATOM 575 O O . ASN A 1 79 ? -8.503 -12.785 1.204 1.00 89.50 79 ASN A O 1
ATOM 579 N N . TRP A 1 80 ? -6.564 -13.518 0.329 1.00 91.38 80 TRP A N 1
ATOM 580 C CA . TRP A 1 80 ? -6.196 -12.288 -0.388 1.00 91.38 80 TRP A CA 1
ATOM 581 C C . TRP A 1 80 ? -7.356 -11.672 -1.179 1.00 91.38 80 TRP A C 1
ATOM 583 O O . TRP A 1 80 ? -7.644 -10.485 -1.060 1.00 91.38 80 TRP A O 1
ATOM 593 N N . ALA A 1 81 ? -8.075 -12.497 -1.946 1.00 93.06 81 ALA A N 1
ATOM 594 C CA . ALA A 1 81 ? -9.187 -12.038 -2.780 1.00 93.06 81 ALA A CA 1
ATOM 595 C C . ALA A 1 81 ? -10.379 -11.483 -1.975 1.00 93.06 81 ALA A C 1
ATOM 597 O O . ALA A 1 81 ? -11.204 -10.770 -2.539 1.00 93.06 81 ALA A O 1
ATOM 598 N N . GLY A 1 82 ? -10.480 -11.822 -0.686 1.00 90.81 82 GLY A N 1
ATOM 599 C CA . GLY A 1 82 ? -11.504 -11.312 0.226 1.00 90.81 82 GLY A CA 1
ATOM 600 C C . GLY A 1 82 ? -11.074 -10.077 1.022 1.00 90.81 82 GLY A C 1
ATOM 601 O O . GLY A 1 82 ? -11.912 -9.502 1.711 1.00 90.81 82 GLY A O 1
ATOM 602 N N . ALA A 1 83 ? -9.802 -9.672 0.954 1.00 94.25 83 ALA A N 1
ATOM 603 C CA . ALA A 1 83 ? -9.328 -8.446 1.587 1.00 94.25 83 ALA A CA 1
ATOM 604 C C . ALA A 1 83 ? -9.790 -7.209 0.804 1.00 94.25 83 ALA A C 1
ATOM 606 O O . ALA A 1 83 ? -9.944 -7.247 -0.425 1.00 94.25 83 ALA A O 1
ATOM 607 N N . THR A 1 84 ? -9.987 -6.105 1.522 1.00 94.06 84 THR A N 1
ATOM 608 C CA . THR A 1 84 ? -10.451 -4.844 0.945 1.00 94.06 84 THR A CA 1
ATOM 609 C C . THR A 1 84 ? -9.332 -4.217 0.132 1.00 94.06 84 THR A C 1
ATOM 611 O O . THR A 1 84 ? -8.257 -3.952 0.665 1.00 94.06 84 THR A O 1
ATOM 614 N N . GLN A 1 85 ? -9.583 -3.969 -1.152 1.00 94.44 85 GLN A N 1
ATOM 615 C CA . GLN A 1 85 ? -8.624 -3.282 -2.008 1.00 94.44 85 GLN A CA 1
ATOM 616 C C . GLN A 1 85 ? -8.569 -1.791 -1.666 1.00 94.44 85 GLN A C 1
ATOM 618 O O . GLN A 1 85 ? -9.600 -1.148 -1.448 1.00 94.44 85 GLN A O 1
ATOM 623 N N . VAL A 1 86 ? -7.355 -1.257 -1.609 1.00 91.75 86 VAL A N 1
ATOM 624 C CA . VAL A 1 86 ? -7.096 0.179 -1.573 1.00 91.75 86 VAL A CA 1
ATOM 625 C C . VAL A 1 86 ? -7.482 0.775 -2.929 1.00 91.75 86 VAL A C 1
ATOM 627 O O . VAL A 1 86 ? -7.561 0.087 -3.938 1.00 91.75 86 VAL A O 1
ATOM 630 N N . SER A 1 87 ? -7.796 2.063 -2.952 1.00 92.06 87 SER A N 1
ATOM 631 C CA . SER A 1 87 ? -8.039 2.787 -4.195 1.00 92.06 87 SER A CA 1
ATOM 632 C C . SER A 1 87 ? -7.158 4.021 -4.258 1.00 92.06 87 SER A C 1
ATOM 634 O O . SER A 1 87 ? -6.982 4.699 -3.242 1.00 92.06 87 SER A O 1
ATOM 636 N N . GLY A 1 88 ? -6.703 4.364 -5.460 1.00 93.00 88 GLY A N 1
ATOM 637 C CA . GLY A 1 88 ? -5.890 5.556 -5.706 1.00 93.00 88 GLY A CA 1
ATOM 638 C C . GLY A 1 88 ? -4.394 5.288 -5.593 1.00 93.00 88 GLY A C 1
ATOM 639 O O . GLY A 1 88 ? -3.635 6.216 -5.312 1.00 93.00 88 GLY A O 1
ATOM 640 N N . GLU A 1 89 ? -3.980 4.031 -5.761 1.00 94.12 89 GLU A N 1
ATOM 641 C CA . GLU A 1 89 ? -2.579 3.641 -5.777 1.00 94.12 89 GLU A CA 1
ATOM 642 C C . GLU A 1 89 ? -1.801 4.502 -6.784 1.00 94.12 89 GLU A C 1
ATOM 644 O O . GLU A 1 89 ? -2.284 4.755 -7.895 1.00 94.12 89 GLU A O 1
ATOM 649 N N . PRO A 1 90 ? -0.601 4.986 -6.419 1.00 92.88 90 PRO A N 1
ATOM 650 C CA . PRO A 1 90 ? 0.203 5.768 -7.340 1.00 92.88 90 PRO A CA 1
ATOM 651 C C . PRO A 1 90 ? 0.678 4.891 -8.503 1.00 92.88 90 PRO A C 1
ATOM 653 O O . PRO A 1 90 ? 0.872 3.684 -8.351 1.00 92.88 90 PRO A O 1
ATOM 656 N N . ALA A 1 91 ? 0.944 5.514 -9.653 1.00 92.31 91 ALA A N 1
ATOM 657 C CA . ALA A 1 91 ? 1.670 4.842 -10.724 1.00 92.31 91 ALA A CA 1
ATOM 658 C C . ALA A 1 91 ? 3.042 4.375 -10.191 1.00 92.31 91 ALA A C 1
ATOM 660 O O . ALA A 1 91 ? 3.736 5.186 -9.561 1.00 92.31 91 ALA A O 1
ATOM 661 N N . PRO A 1 92 ? 3.442 3.106 -10.393 1.00 91.38 92 PRO A N 1
ATOM 662 C CA . PRO A 1 92 ? 4.732 2.626 -9.916 1.00 91.38 92 PRO A CA 1
ATOM 663 C C . PRO A 1 92 ? 5.895 3.453 -10.461 1.00 91.38 92 PRO A C 1
ATOM 665 O O . PRO A 1 92 ? 5.880 3.918 -11.602 1.00 91.38 92 PRO A O 1
ATOM 668 N N . LEU A 1 93 ? 6.906 3.653 -9.618 1.00 90.56 93 LEU A N 1
ATOM 669 C CA . LEU A 1 93 ? 8.164 4.264 -10.033 1.00 90.56 93 LEU A CA 1
ATOM 670 C C . LEU A 1 93 ? 9.140 3.182 -10.491 1.00 90.56 93 LEU A C 1
ATOM 672 O O . LEU A 1 93 ? 8.925 1.990 -10.272 1.00 90.56 93 LEU A O 1
ATOM 676 N N . ILE A 1 94 ? 10.240 3.612 -11.107 1.00 87.31 94 ILE A N 1
ATOM 677 C CA . ILE A 1 94 ? 11.318 2.704 -11.494 1.00 87.31 94 ILE A CA 1
ATOM 678 C C . ILE A 1 94 ? 11.811 1.893 -10.290 1.00 87.31 94 ILE A C 1
ATOM 680 O O . ILE A 1 94 ? 11.897 2.412 -9.167 1.00 87.31 94 ILE A O 1
ATOM 684 N N . ALA A 1 95 ? 12.143 0.626 -10.539 1.00 84.69 95 ALA A N 1
ATOM 685 C CA . ALA A 1 95 ? 12.620 -0.300 -9.523 1.00 84.69 95 ALA A CA 1
ATOM 686 C C . ALA A 1 95 ? 13.723 0.308 -8.638 1.00 84.69 95 ALA A C 1
ATOM 688 O O . ALA A 1 95 ? 14.625 1.000 -9.112 1.00 84.69 95 ALA A O 1
ATOM 689 N N . GLY A 1 96 ? 13.642 0.050 -7.331 1.00 90.81 96 GLY A N 1
ATOM 690 C CA . GLY A 1 96 ? 14.564 0.600 -6.333 1.00 90.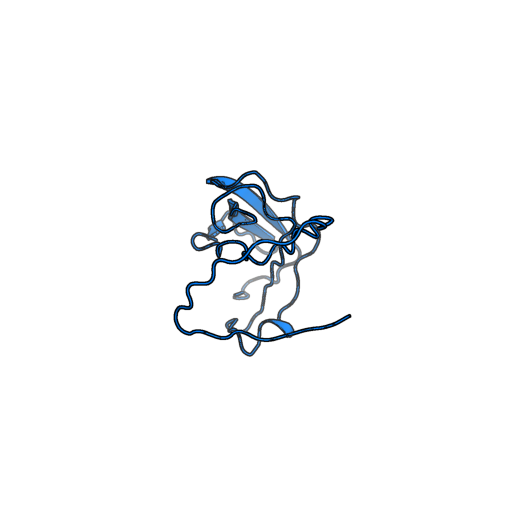81 96 GLY A CA 1
ATOM 691 C C . GLY A 1 96 ? 14.173 1.980 -5.795 1.00 90.81 96 GLY A C 1
ATOM 692 O O . GLY A 1 96 ? 14.755 2.433 -4.809 1.00 90.81 96 GLY A O 1
ATOM 693 N N . THR A 1 97 ? 13.161 2.634 -6.370 1.00 93.69 97 THR A N 1
ATOM 694 C CA . THR A 1 97 ? 12.692 3.942 -5.891 1.00 93.69 97 THR A CA 1
ATOM 695 C C . THR A 1 97 ? 11.707 3.791 -4.736 1.00 93.69 97 THR A C 1
ATOM 697 O O . THR A 1 97 ? 10.767 2.995 -4.804 1.00 93.69 97 THR A O 1
ATOM 700 N N . GLY A 1 98 ? 11.906 4.578 -3.677 1.00 94.62 98 GLY A N 1
ATOM 701 C CA . GLY A 1 98 ? 10.959 4.672 -2.569 1.00 94.62 98 GLY A CA 1
ATOM 702 C C . GLY A 1 98 ? 9.629 5.272 -3.019 1.00 94.62 98 GLY A C 1
ATOM 703 O O . GLY A 1 98 ? 9.600 6.254 -3.760 1.00 94.62 98 GLY A O 1
ATOM 704 N N . GLN A 1 99 ? 8.532 4.688 -2.558 1.00 95.56 99 GLN A N 1
ATOM 705 C CA . GLN A 1 99 ? 7.182 5.133 -2.856 1.00 95.56 99 GLN A CA 1
ATOM 706 C C . GLN A 1 99 ? 6.323 5.102 -1.595 1.00 95.56 99 GLN A C 1
ATOM 708 O O . GLN A 1 99 ? 6.607 4.363 -0.651 1.00 95.56 99 GLN A O 1
ATOM 713 N N . SER A 1 100 ? 5.296 5.947 -1.559 1.00 96.06 100 SER A N 1
ATOM 714 C CA . SER A 1 100 ? 4.401 6.047 -0.417 1.00 96.06 100 SER A CA 1
ATOM 715 C C . SER A 1 100 ? 2.982 6.428 -0.819 1.00 96.06 100 SER A C 1
ATOM 717 O O . SER A 1 100 ? 2.736 6.958 -1.905 1.00 96.06 100 SER A O 1
ATOM 719 N N . MET A 1 101 ? 2.041 6.136 0.075 1.00 95.44 101 MET A N 1
ATOM 720 C CA . MET A 1 101 ? 0.619 6.412 -0.097 1.00 95.44 101 MET A CA 1
ATOM 721 C C . MET A 1 101 ? -0.060 6.623 1.255 1.00 95.44 101 MET A C 1
ATOM 723 O O . MET A 1 101 ? 0.231 5.916 2.215 1.00 95.44 101 MET A O 1
ATOM 727 N N . SER A 1 102 ? -1.008 7.561 1.322 1.00 95.31 102 SER A N 1
ATOM 728 C CA . SER A 1 102 ? -1.895 7.705 2.482 1.00 95.31 102 SER A CA 1
ATOM 729 C C . SER A 1 102 ? -3.106 6.788 2.345 1.00 95.31 102 SER A C 1
ATOM 731 O O . SER A 1 102 ? -3.816 6.846 1.342 1.00 95.31 102 SER A O 1
ATOM 733 N N . ILE A 1 103 ? -3.384 6.009 3.384 1.00 93.50 103 ILE A N 1
ATOM 734 C CA . ILE A 1 103 ? -4.628 5.259 3.557 1.00 93.50 103 ILE A CA 1
ATOM 735 C C . ILE A 1 103 ? -5.491 6.016 4.556 1.00 93.50 103 ILE A C 1
ATOM 737 O O . ILE A 1 103 ? -5.022 6.364 5.636 1.00 93.50 103 ILE A O 1
ATOM 741 N N . ASN A 1 104 ? -6.744 6.280 4.194 1.00 93.00 104 ASN A N 1
ATOM 742 C CA . ASN A 1 104 ? -7.692 7.056 4.993 1.00 93.00 104 ASN A CA 1
ATOM 743 C C . ASN A 1 104 ? -8.952 6.233 5.286 1.00 93.00 104 ASN A C 1
ATOM 745 O O . ASN A 1 104 ? -9.194 5.214 4.642 1.00 93.00 104 ASN A O 1
ATOM 749 N N . GLY A 1 105 ? -9.782 6.708 6.217 1.00 92.12 105 GLY A N 1
ATOM 750 C CA . GLY A 1 105 ? -11.061 6.071 6.547 1.00 92.12 105 GLY A CA 1
ATOM 751 C C . GLY A 1 105 ? -10.921 4.808 7.399 1.00 92.12 105 GLY A C 1
ATOM 752 O O . GLY A 1 105 ? -11.813 3.965 7.394 1.00 92.12 105 GLY A O 1
ATOM 753 N N . LEU A 1 106 ? -9.805 4.667 8.117 1.00 92.88 106 LEU A N 1
ATOM 754 C CA . LEU A 1 106 ? -9.599 3.574 9.061 1.00 92.88 106 LEU A CA 1
ATOM 755 C C . LEU A 1 106 ? -10.430 3.797 10.326 1.00 92.88 106 LEU A C 1
ATOM 757 O O . LEU A 1 106 ? -10.655 4.933 10.749 1.00 92.88 106 LEU A O 1
ATOM 761 N N . ASN A 1 107 ? -10.855 2.704 10.953 1.00 94.12 107 ASN A N 1
ATOM 762 C CA . ASN A 1 107 ? -11.543 2.783 12.231 1.00 94.12 107 ASN A CA 1
ATOM 763 C C . ASN A 1 107 ? -10.533 2.943 13.384 1.00 94.12 107 ASN A C 1
ATOM 765 O O . ASN A 1 107 ? -9.515 2.240 13.404 1.00 94.12 107 ASN A O 1
ATOM 769 N N . PRO A 1 108 ? -10.830 3.798 14.382 1.00 91.50 108 PRO A N 1
ATOM 770 C CA . PRO A 1 108 ? -10.034 3.908 15.600 1.00 91.50 108 PRO A CA 1
ATOM 771 C C . PRO A 1 108 ? -9.841 2.549 16.284 1.00 91.50 108 PRO A C 1
ATOM 773 O O . PRO A 1 108 ? -10.731 1.697 16.242 1.00 91.50 108 PRO A O 1
ATOM 776 N N . SER A 1 109 ? -8.708 2.367 16.970 1.00 91.94 109 SER A N 1
ATOM 777 C CA . SER A 1 109 ? -8.436 1.192 17.820 1.00 91.94 109 SER A CA 1
ATOM 778 C C . SER A 1 109 ? -8.649 -0.163 17.126 1.00 91.94 109 SER A C 1
ATOM 780 O O . SER A 1 109 ? -9.000 -1.147 17.774 1.00 91.94 109 SER A O 1
ATOM 782 N N . THR A 1 110 ? -8.452 -0.214 15.807 1.00 91.44 110 THR A N 1
ATOM 783 C CA . THR A 1 110 ? -8.633 -1.414 14.987 1.00 91.44 110 THR A CA 1
ATOM 784 C C . THR A 1 110 ? -7.290 -1.844 14.410 1.00 91.44 110 THR A C 1
ATOM 786 O O . THR A 1 110 ? -6.559 -1.032 13.846 1.00 91.44 110 THR A O 1
ATOM 789 N N . THR A 1 111 ? -6.955 -3.126 14.545 1.00 91.44 111 THR A N 1
ATOM 790 C CA . THR A 1 111 ? -5.784 -3.707 13.881 1.00 91.44 111 THR A CA 1
ATOM 791 C C . THR A 1 111 ? -6.129 -4.038 12.436 1.00 91.44 111 THR A C 1
ATOM 793 O O . THR A 1 111 ? -7.140 -4.688 12.171 1.00 91.44 111 THR A O 1
ATOM 796 N N . TYR A 1 112 ? -5.258 -3.614 11.525 1.00 92.44 112 TYR A N 1
ATOM 797 C CA . TYR A 1 112 ? -5.324 -3.942 10.109 1.00 92.44 112 TYR A CA 1
ATOM 798 C C . TYR A 1 112 ? -4.062 -4.700 9.685 1.00 92.44 112 TYR A C 1
ATOM 800 O O . TYR A 1 112 ? -2.982 -4.460 10.230 1.00 92.44 112 TYR A O 1
ATOM 808 N N . TYR A 1 113 ? -4.235 -5.610 8.732 1.00 91.38 113 TYR A N 1
ATOM 809 C CA . TYR A 1 113 ? -3.222 -6.440 8.082 1.00 91.38 113 TYR A CA 1
ATOM 810 C C . TYR A 1 113 ? -3.197 -6.151 6.594 1.00 91.38 113 TYR A C 1
ATOM 812 O O . TYR A 1 113 ? -4.301 -5.877 6.066 1.00 91.38 113 TYR A O 1
#

Secondary structure (DSSP, 8-state):
----------------------------PPBPPP---EEES--SSEEEEEEEPPPSBBTBS--S----EE-SS---TTTGGGSEEPS-PPPPPSTT-EEEEEEE-PPTT----

Sequence (113 aa):
MSKRKYYIATSIVVVLFVSAIALADTDTTTPSAINNLSAASITQSSAILSWTSTGDDGTVGTSTSYDLRYSTSLITSANWAGATQVSGEPAPLIAGTGQSMSINGLNPSTTYY

Organism: NCBI:txid1974800

Radius of gyration: 19.04 Å; chains: 1; bounding box: 30×37×59 Å

InterPro domains:
  IPR003961 Fibronectin type III [PF00041] (32-112)
  IPR003961 Fibronectin type III [PS50853] (33-113)
  IPR003961 Fibronectin type III [cd00063] (31-112)
  IPR013783 Immunoglobulin-like fold [G3DSA:2.60.40.10] (19-113)
  IPR036116 Fibronectin type III superfamily [SSF49265] (24-113)